Protein AF-A0A2W4R4V0-F1 (afdb_monomer)

Structure (mmCIF, N/CA/C/O backbone):
data_AF-A0A2W4R4V0-F1
#
_entry.id   AF-A0A2W4R4V0-F1
#
loop_
_atom_site.group_PDB
_atom_site.id
_atom_site.type_symbol
_atom_site.label_atom_id
_atom_site.label_alt_id
_atom_site.label_comp_id
_atom_site.label_asym_id
_atom_site.label_entity_id
_atom_site.label_seq_id
_atom_site.pdbx_PDB_ins_code
_atom_site.Cartn_x
_atom_site.Cartn_y
_atom_site.Cartn_z
_atom_site.occupancy
_atom_site.B_iso_or_equiv
_atom_site.auth_seq_id
_atom_site.auth_comp_id
_atom_site.auth_asym_id
_atom_site.auth_atom_id
_atom_site.pdbx_PDB_model_num
ATOM 1 N N . MET A 1 1 ? 56.933 -4.817 14.086 1.00 52.41 1 MET A N 1
ATOM 2 C CA . MET A 1 1 ? 55.632 -5.324 14.588 1.00 52.41 1 MET A CA 1
ATOM 3 C C . MET A 1 1 ? 54.512 -4.262 14.525 1.00 52.41 1 MET A C 1
ATOM 5 O O . MET A 1 1 ? 53.777 -4.099 15.483 1.00 52.41 1 MET A O 1
ATOM 9 N N . ARG A 1 2 ? 54.347 -3.521 13.410 1.00 54.03 2 ARG A N 1
ATOM 10 C CA . ARG A 1 2 ? 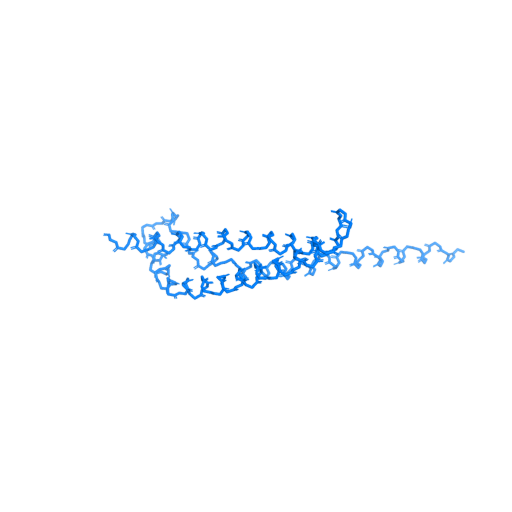53.338 -2.431 13.276 1.00 54.03 2 ARG A CA 1
ATOM 11 C C . ARG A 1 2 ? 52.228 -2.703 12.244 1.00 54.03 2 ARG A C 1
ATOM 13 O O . ARG A 1 2 ? 51.323 -1.890 12.111 1.00 54.03 2 ARG A O 1
ATOM 20 N N . GLY A 1 3 ? 52.308 -3.813 11.503 1.00 53.44 3 GLY A N 1
ATOM 21 C CA . GLY A 1 3 ? 51.387 -4.134 10.401 1.00 53.44 3 GLY A CA 1
ATOM 22 C C . GLY A 1 3 ? 50.107 -4.860 10.825 1.00 53.44 3 GLY A C 1
ATOM 23 O O . GLY A 1 3 ? 49.054 -4.584 10.263 1.00 53.44 3 GLY A O 1
ATOM 24 N N . ALA A 1 4 ? 50.179 -5.723 11.846 1.00 54.62 4 ALA A N 1
ATOM 25 C CA . ALA A 1 4 ? 49.048 -6.549 12.286 1.00 54.62 4 ALA A CA 1
ATOM 26 C C . ALA A 1 4 ? 47.960 -5.756 13.037 1.00 54.62 4 ALA A C 1
ATOM 28 O O . ALA A 1 4 ? 46.779 -6.059 12.914 1.00 54.62 4 ALA A O 1
ATOM 29 N N . ALA A 1 5 ? 48.339 -4.698 13.764 1.00 55.94 5 ALA A N 1
ATOM 30 C CA . ALA A 1 5 ? 47.380 -3.852 14.481 1.00 55.94 5 ALA A CA 1
ATOM 31 C C . ALA A 1 5 ? 46.483 -3.050 13.519 1.00 55.94 5 ALA A C 1
ATOM 33 O O . ALA A 1 5 ? 45.282 -2.930 13.732 1.00 55.94 5 ALA A O 1
ATOM 34 N N . ARG A 1 6 ? 47.049 -2.581 12.398 1.00 56.12 6 ARG A N 1
ATOM 35 C CA . ARG A 1 6 ? 46.329 -1.751 11.423 1.00 56.12 6 ARG A CA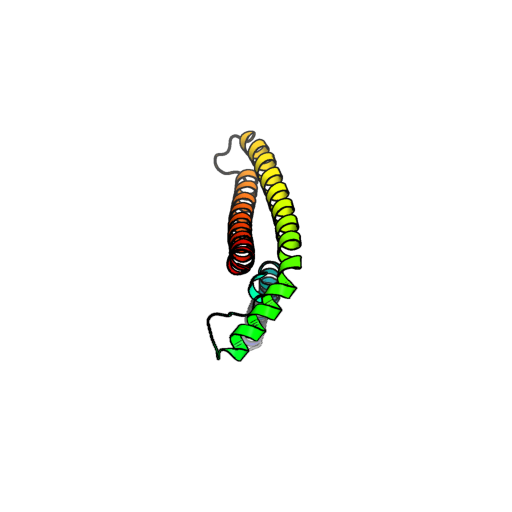 1
ATOM 36 C C . ARG A 1 6 ? 45.292 -2.546 10.617 1.00 56.12 6 ARG A C 1
ATOM 38 O O . ARG A 1 6 ? 44.343 -1.970 10.103 1.00 56.12 6 ARG A O 1
ATOM 45 N N . THR A 1 7 ? 45.466 -3.862 10.486 1.00 58.41 7 THR A N 1
ATOM 46 C CA . THR A 1 7 ? 44.513 -4.738 9.781 1.00 58.41 7 THR A CA 1
ATOM 47 C C . THR A 1 7 ? 43.306 -5.092 10.651 1.00 58.41 7 THR A C 1
ATOM 49 O O . THR A 1 7 ? 42.202 -5.209 10.123 1.00 58.41 7 THR A O 1
ATOM 52 N N . GLY A 1 8 ? 43.500 -5.196 11.972 1.00 60.03 8 GLY A N 1
ATOM 53 C CA . GLY A 1 8 ? 42.420 -5.413 12.938 1.00 60.03 8 GLY A CA 1
ATOM 54 C C . GLY A 1 8 ? 41.433 -4.246 12.981 1.00 60.03 8 GLY A C 1
ATOM 55 O O . GLY A 1 8 ? 40.238 -4.459 12.803 1.00 60.03 8 GLY A O 1
ATOM 56 N N . GLU A 1 9 ? 41.930 -3.010 13.082 1.00 60.62 9 GLU A N 1
ATOM 57 C CA . GLU A 1 9 ? 41.076 -1.810 13.144 1.00 60.62 9 GLU A CA 1
ATOM 58 C C . GLU A 1 9 ? 40.249 -1.591 11.863 1.00 60.62 9 GLU A C 1
ATOM 60 O O . GLU A 1 9 ? 39.096 -1.162 11.917 1.00 60.62 9 GLU A O 1
ATOM 65 N N . VAL A 1 10 ? 40.801 -1.929 10.691 1.00 63.22 10 VAL A N 1
ATOM 66 C CA . VAL A 1 10 ? 40.088 -1.805 9.405 1.00 63.22 10 VAL A CA 1
ATOM 67 C C . VAL A 1 10 ? 38.994 -2.869 9.264 1.00 63.22 10 VAL A C 1
ATOM 69 O O . VAL A 1 10 ? 37.917 -2.583 8.731 1.00 63.22 10 VAL A O 1
ATOM 72 N N . ALA A 1 11 ? 39.241 -4.089 9.749 1.00 61.84 11 ALA A N 1
ATOM 73 C CA . ALA A 1 11 ? 38.238 -5.151 9.766 1.00 61.84 11 ALA A CA 1
ATOM 74 C C . ALA A 1 11 ? 37.097 -4.824 10.742 1.00 61.84 11 ALA A C 1
ATOM 76 O O . ALA A 1 11 ? 35.924 -4.959 10.390 1.00 61.84 11 ALA A O 1
ATOM 77 N N . GLU A 1 12 ? 37.431 -4.314 11.927 1.00 60.94 12 GLU A N 1
ATOM 78 C CA . GLU A 1 12 ? 36.461 -3.928 12.951 1.00 60.94 12 GLU A CA 1
ATOM 79 C C . GLU A 1 12 ? 35.598 -2.738 12.497 1.00 60.94 12 GLU A C 1
ATOM 81 O O . GLU A 1 12 ? 34.368 -2.790 12.572 1.00 60.94 12 GLU A O 1
ATOM 86 N N . GLY A 1 13 ? 36.211 -1.720 11.879 1.00 63.12 13 GLY A N 1
ATOM 87 C CA . GLY A 1 13 ? 35.491 -0.587 11.291 1.00 63.12 13 GLY A CA 1
ATOM 88 C C . GLY A 1 13 ? 34.531 -0.990 10.162 1.00 63.12 13 GLY A C 1
ATOM 89 O O . GLY A 1 13 ? 33.435 -0.435 10.041 1.00 63.12 13 GLY A O 1
ATOM 90 N N . ARG A 1 14 ? 34.885 -2.003 9.355 1.00 63.16 14 ARG A N 1
ATOM 91 C CA . ARG A 1 14 ? 34.001 -2.540 8.305 1.00 63.16 14 ARG A CA 1
ATOM 92 C C . ARG A 1 14 ? 32.819 -3.320 8.896 1.00 63.16 14 ARG A C 1
ATOM 94 O O . ARG A 1 14 ? 31.698 -3.178 8.399 1.00 63.16 14 ARG A O 1
ATOM 101 N N . LEU A 1 15 ? 33.034 -4.099 9.956 1.00 63.00 15 LEU A N 1
ATOM 102 C CA . LEU A 1 15 ? 31.962 -4.827 10.648 1.00 63.00 15 LEU A CA 1
ATOM 103 C C . LEU A 1 15 ? 30.983 -3.869 11.343 1.00 63.00 15 LEU A C 1
ATOM 105 O O . LEU A 1 15 ? 29.766 -4.038 11.239 1.00 63.00 15 LEU A O 1
ATOM 109 N N . MET A 1 16 ? 31.495 -2.805 11.960 1.00 62.81 16 MET A N 1
ATOM 110 C CA . MET A 1 16 ? 30.678 -1.808 12.653 1.00 62.81 16 MET A CA 1
ATOM 111 C C . MET A 1 16 ? 29.823 -0.969 11.685 1.00 62.81 16 MET A C 1
ATOM 113 O O . MET A 1 16 ? 28.647 -0.719 11.955 1.00 62.81 16 MET A O 1
ATOM 117 N N . ASN A 1 17 ? 30.355 -0.623 10.506 1.00 62.22 17 ASN A N 1
ATOM 118 C CA . ASN A 1 17 ? 29.591 0.041 9.440 1.00 62.22 17 ASN A CA 1
ATOM 119 C C . ASN A 1 17 ? 28.463 -0.857 8.883 1.00 62.22 17 ASN A C 1
ATOM 121 O O . ASN A 1 17 ? 27.330 -0.411 8.697 1.00 62.22 17 ASN A O 1
ATOM 125 N N . SER A 1 18 ? 28.743 -2.152 8.701 1.00 60.12 18 SER A N 1
ATOM 126 C CA . SER A 1 18 ? 27.764 -3.138 8.212 1.00 60.12 18 SER A CA 1
ATOM 127 C C . SER A 1 18 ? 26.603 -3.342 9.199 1.00 60.12 18 SER A C 1
ATOM 129 O O . SER A 1 18 ? 25.443 -3.430 8.796 1.00 60.12 18 SER A O 1
ATOM 131 N N . SER A 1 19 ? 26.902 -3.347 10.502 1.00 58.62 19 SER A N 1
ATOM 132 C CA . SER A 1 19 ? 25.902 -3.461 11.572 1.00 58.62 19 SER A CA 1
ATOM 133 C C . SER A 1 19 ? 25.015 -2.210 11.683 1.00 58.62 19 SER A C 1
ATOM 135 O O . SER A 1 19 ? 23.788 -2.306 11.785 1.00 58.62 19 SER A O 1
ATOM 137 N N . MET A 1 20 ? 25.602 -1.012 11.555 1.00 56.97 20 MET A N 1
ATOM 138 C CA . MET A 1 20 ? 24.836 0.240 11.564 1.00 56.97 20 MET A CA 1
ATOM 139 C C . MET A 1 20 ? 23.927 0.395 10.338 1.00 56.97 20 MET A C 1
ATOM 141 O O . MET A 1 20 ? 22.805 0.890 10.472 1.00 56.97 20 MET A O 1
ATOM 145 N N . ALA A 1 21 ? 24.355 -0.075 9.162 1.00 56.16 21 ALA A N 1
ATOM 146 C CA . ALA A 1 21 ? 23.515 -0.085 7.965 1.00 56.16 21 ALA A CA 1
ATOM 147 C C . ALA A 1 21 ? 22.272 -0.980 8.138 1.00 56.16 21 ALA A C 1
ATOM 149 O O . ALA A 1 21 ? 21.177 -0.608 7.710 1.00 56.16 21 ALA A O 1
ATOM 150 N N . HIS A 1 22 ? 22.405 -2.120 8.826 1.00 53.44 22 HIS A N 1
ATOM 151 C CA . HIS A 1 22 ? 21.292 -3.049 9.025 1.00 53.44 22 HIS A CA 1
ATOM 152 C C . HIS A 1 22 ? 20.227 -2.513 9.999 1.00 53.44 22 HIS A C 1
ATOM 154 O O . HIS A 1 22 ? 19.031 -2.674 9.749 1.00 53.44 22 HIS A O 1
ATOM 160 N N . SER A 1 23 ? 20.649 -1.814 11.059 1.00 55.16 23 SER A N 1
ATOM 161 C CA . SER A 1 23 ? 19.750 -1.210 12.056 1.00 55.16 23 SER A CA 1
ATOM 162 C C . SER A 1 23 ? 18.969 -0.006 11.502 1.00 55.16 23 SER A C 1
ATOM 164 O O . SER A 1 23 ? 17.765 0.134 11.735 1.00 55.16 23 SER A O 1
ATOM 166 N N . ARG A 1 24 ? 19.608 0.831 10.668 1.00 55.38 24 ARG A N 1
ATOM 167 C CA . ARG A 1 24 ? 18.966 2.016 10.065 1.00 55.38 24 ARG A CA 1
ATOM 168 C C . ARG A 1 24 ? 17.866 1.659 9.059 1.00 55.38 24 ARG A C 1
ATOM 170 O O . ARG A 1 24 ? 16.839 2.336 9.003 1.00 55.38 24 ARG A O 1
ATOM 177 N N . ASN A 1 25 ? 18.053 0.577 8.304 1.00 56.66 25 ASN A N 1
ATOM 178 C CA . ASN A 1 25 ? 17.081 0.115 7.309 1.00 56.66 25 ASN A CA 1
ATOM 179 C C . ASN A 1 25 ? 15.803 -0.448 7.955 1.00 56.66 25 ASN A C 1
ATOM 181 O O . ASN A 1 25 ? 14.710 -0.258 7.419 1.00 56.66 25 ASN A O 1
ATOM 185 N N . GLY A 1 26 ? 15.917 -1.068 9.136 1.00 56.97 26 GLY A N 1
ATOM 186 C CA . GLY A 1 26 ? 14.770 -1.599 9.876 1.00 56.97 26 GLY A CA 1
ATOM 187 C C . GLY A 1 26 ? 13.786 -0.517 10.333 1.00 56.97 26 GLY A C 1
ATOM 188 O O . GLY A 1 26 ? 12.576 -0.722 10.268 1.00 56.97 26 GLY A O 1
ATOM 189 N N . GLY A 1 27 ? 14.275 0.662 10.730 1.00 59.91 27 GLY A N 1
ATOM 190 C CA . GLY A 1 27 ? 13.425 1.763 11.205 1.00 59.91 27 GLY A CA 1
ATOM 191 C C . GLY A 1 27 ? 12.592 2.427 10.103 1.00 59.91 27 GLY A C 1
ATOM 192 O O . GLY A 1 27 ? 11.405 2.709 10.299 1.00 59.91 27 GLY A O 1
ATOM 193 N N . LEU A 1 28 ? 13.187 2.638 8.924 1.00 60.12 28 LEU A N 1
ATOM 194 C CA . LEU A 1 28 ? 12.484 3.211 7.772 1.00 60.12 28 LEU A CA 1
ATOM 195 C C . LEU A 1 28 ? 11.461 2.223 7.214 1.00 60.12 28 LEU A C 1
ATOM 197 O O . LEU A 1 28 ? 10.299 2.589 7.056 1.00 60.12 28 LEU A O 1
ATOM 201 N N . ALA A 1 29 ? 11.854 0.964 7.000 1.00 60.97 29 ALA A N 1
ATOM 202 C CA . ALA A 1 29 ? 10.942 -0.080 6.536 1.00 60.97 29 ALA A CA 1
ATOM 203 C C . ALA A 1 29 ? 9.756 -0.263 7.495 1.00 60.97 29 ALA A C 1
ATOM 205 O O . ALA A 1 29 ? 8.612 -0.310 7.052 1.00 60.97 29 ALA A O 1
ATOM 206 N N . ASN A 1 30 ? 10.000 -0.264 8.808 1.00 64.06 30 ASN A N 1
ATOM 207 C CA . ASN A 1 30 ? 8.937 -0.331 9.810 1.00 64.06 30 ASN A CA 1
ATOM 208 C C . ASN A 1 30 ? 8.001 0.890 9.750 1.00 64.06 30 ASN A C 1
ATOM 210 O O . ASN A 1 30 ? 6.785 0.752 9.850 1.00 64.06 30 ASN A O 1
ATOM 214 N N . SER A 1 31 ? 8.545 2.086 9.514 1.00 59.84 31 SER A N 1
ATOM 215 C CA . SER A 1 31 ? 7.739 3.302 9.349 1.00 59.84 31 SER A CA 1
ATOM 216 C C . SER A 1 31 ? 6.871 3.249 8.090 1.00 59.84 31 SER A C 1
ATOM 218 O O . SER A 1 31 ? 5.692 3.594 8.154 1.00 59.84 31 SER A O 1
ATOM 220 N N . PHE A 1 32 ? 7.414 2.757 6.970 1.00 64.19 32 PHE A N 1
ATOM 221 C CA . PHE A 1 32 ? 6.653 2.538 5.739 1.00 64.19 32 PHE A CA 1
ATOM 222 C C . PHE A 1 32 ? 5.559 1.500 5.936 1.00 64.19 32 PHE A C 1
ATOM 224 O O . PHE A 1 32 ? 4.418 1.777 5.584 1.00 64.19 32 PHE A O 1
ATOM 231 N N . VAL A 1 33 ? 5.864 0.360 6.561 1.00 62.72 33 VAL A N 1
ATOM 232 C CA . VAL A 1 33 ? 4.864 -0.660 6.897 1.00 62.72 33 VAL A CA 1
ATOM 233 C C . VAL A 1 33 ? 3.769 -0.043 7.756 1.00 62.72 33 VAL A C 1
ATOM 235 O O . VAL A 1 33 ? 2.604 -0.180 7.426 1.00 62.72 33 VAL A O 1
ATOM 238 N N . ARG A 1 34 ? 4.101 0.737 8.785 1.00 62.62 34 ARG A N 1
ATOM 239 C CA . ARG A 1 34 ? 3.104 1.378 9.654 1.00 62.62 34 ARG A CA 1
ATOM 240 C C . ARG A 1 34 ? 2.258 2.439 8.942 1.00 62.62 34 ARG A C 1
ATOM 242 O O . ARG A 1 34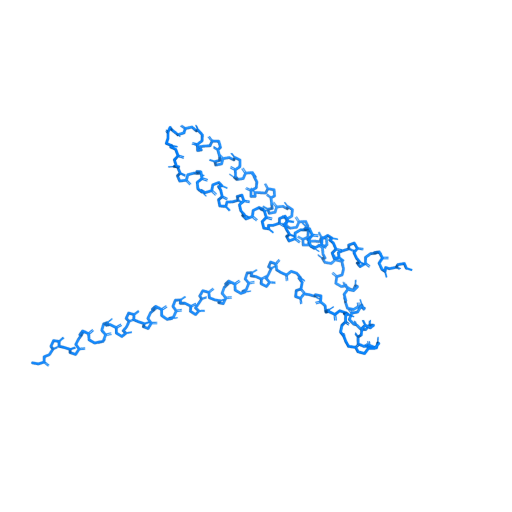 ? 1.105 2.637 9.309 1.00 62.62 34 ARG A O 1
ATOM 249 N N . HIS A 1 35 ? 2.812 3.108 7.932 1.00 59.44 35 HIS A N 1
ATOM 250 C CA . HIS A 1 35 ? 2.091 4.086 7.113 1.00 59.44 35 HIS A CA 1
ATOM 251 C C . HIS A 1 35 ? 1.221 3.420 6.034 1.00 59.44 35 HIS A C 1
ATOM 253 O O . HIS A 1 35 ? 0.143 3.919 5.710 1.00 59.44 35 HIS A O 1
ATOM 259 N N . LEU A 1 36 ? 1.676 2.278 5.507 1.00 58.12 36 LEU A N 1
ATOM 260 C CA . LEU A 1 36 ? 0.949 1.424 4.570 1.00 58.12 36 LEU A CA 1
ATOM 261 C C . LEU A 1 36 ? -0.116 0.556 5.255 1.00 58.12 36 LEU A C 1
ATOM 263 O O . LEU A 1 36 ? -1.032 0.106 4.573 1.00 58.12 36 LEU A O 1
ATOM 267 N N . TRP A 1 37 ? 0.010 0.290 6.560 1.00 64.12 37 TRP A N 1
ATOM 268 C CA . TRP A 1 37 ? -0.781 -0.696 7.299 1.00 64.12 37 TRP A CA 1
ATOM 269 C C . TRP A 1 37 ? -1.862 -0.033 8.169 1.00 64.12 37 TRP A C 1
ATOM 271 O O . TRP A 1 37 ? -1.666 0.197 9.367 1.00 64.12 37 TRP A O 1
ATOM 281 N N . PRO A 1 38 ? -3.053 0.236 7.607 1.00 62.16 38 PRO A N 1
ATOM 282 C CA . PRO A 1 38 ? -4.165 0.846 8.331 1.00 62.16 38 PRO A CA 1
ATOM 283 C C . PRO A 1 38 ? -4.729 -0.066 9.427 1.00 62.16 38 PRO A C 1
ATOM 285 O O . PRO A 1 38 ? -5.444 0.414 10.299 1.00 62.16 38 PRO A O 1
ATOM 288 N N . PHE A 1 39 ? -4.405 -1.365 9.442 1.00 58.19 39 PHE A N 1
ATOM 289 C CA . PHE A 1 39 ? -4.906 -2.287 10.470 1.00 58.19 39 PHE A CA 1
ATOM 290 C C . PHE A 1 39 ? -4.284 -2.065 11.849 1.00 58.19 39 PHE A C 1
ATOM 292 O O . PHE A 1 39 ? -4.827 -2.555 12.830 1.00 58.19 39 PHE A O 1
ATOM 299 N N . GLY A 1 40 ? -3.211 -1.272 11.957 1.00 59.47 40 GLY A N 1
ATOM 300 C CA . GLY A 1 40 ? -2.737 -0.788 13.258 1.00 59.47 40 GLY A CA 1
ATOM 301 C C . GLY A 1 40 ? -3.696 0.214 13.914 1.00 59.47 40 GLY A C 1
ATOM 302 O O . GLY A 1 40 ? -3.565 0.498 15.101 1.00 59.47 40 GLY A O 1
ATOM 303 N N . LEU A 1 41 ? -4.653 0.748 13.147 1.00 62.66 41 LEU A N 1
ATOM 304 C CA . LEU A 1 41 ? -5.669 1.692 13.601 1.00 62.66 41 LEU A CA 1
ATOM 305 C C . LEU A 1 41 ? -6.891 0.986 14.219 1.00 62.66 41 LEU A C 1
ATOM 307 O O . LEU A 1 41 ? -7.619 1.593 15.002 1.00 62.66 41 LEU A O 1
ATOM 311 N N . PHE A 1 42 ? -7.115 -0.288 13.877 1.00 62.50 42 PHE A N 1
ATOM 312 C CA . PHE A 1 42 ? -8.245 -1.070 14.3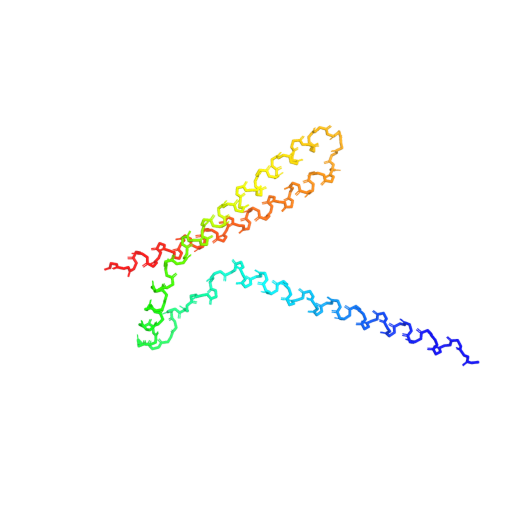72 1.00 62.50 42 PHE A CA 1
ATOM 313 C C . PHE A 1 42 ? -7.837 -1.882 15.588 1.00 62.50 42 PHE A C 1
ATOM 315 O O . PHE A 1 42 ? -6.840 -2.602 15.584 1.00 62.50 42 PHE A O 1
ATOM 322 N N . LYS A 1 43 ? -8.641 -1.780 16.641 1.00 63.31 43 LYS A N 1
ATOM 323 C CA . LYS A 1 43 ? -8.467 -2.588 17.841 1.00 63.31 43 LYS A CA 1
ATOM 324 C C . LYS A 1 43 ? -9.179 -3.924 17.633 1.00 63.31 43 LYS A C 1
ATOM 326 O O . LYS A 1 43 ? -10.338 -3.933 17.219 1.00 63.31 43 LYS A O 1
ATOM 331 N N . ASP A 1 44 ? -8.498 -5.036 17.905 1.00 63.69 44 ASP A N 1
ATOM 332 C CA . ASP A 1 44 ? -9.085 -6.376 17.791 1.00 63.69 44 ASP A CA 1
ATOM 333 C C . ASP A 1 44 ? -10.273 -6.511 18.759 1.00 63.69 44 ASP A C 1
ATOM 335 O O . ASP A 1 44 ? -10.108 -6.469 19.978 1.00 63.69 44 ASP A O 1
ATOM 339 N N . ALA A 1 45 ? -11.482 -6.629 18.205 1.00 59.09 45 ALA A N 1
ATOM 340 C CA . ALA A 1 45 ? -12.724 -6.743 18.968 1.00 59.09 45 ALA A CA 1
ATOM 341 C C . ALA A 1 45 ? -13.083 -8.202 19.317 1.00 59.09 45 ALA A C 1
ATOM 343 O O . ALA A 1 45 ? -14.076 -8.453 20.001 1.00 59.09 45 ALA A O 1
ATOM 344 N N . SER A 1 46 ? -12.278 -9.172 18.876 1.00 63.28 46 SER A N 1
ATOM 345 C CA . SER A 1 46 ? -12.493 -10.606 19.117 1.00 63.28 46 SER A CA 1
ATOM 346 C C . SER A 1 46 ? -12.101 -11.005 20.544 1.00 63.28 46 SER A C 1
ATOM 348 O O . SER A 1 46 ? -12.644 -11.954 21.121 1.00 63.28 46 SER A O 1
ATOM 350 N N . ARG A 1 47 ? -11.183 -10.251 21.157 1.00 59.66 47 ARG A N 1
ATOM 351 C CA . ARG A 1 47 ? -10.568 -10.549 22.456 1.00 59.66 47 ARG A CA 1
ATOM 352 C C . ARG A 1 47 ? -11.055 -9.580 23.543 1.00 59.66 47 ARG A C 1
ATOM 354 O O . ARG A 1 47 ? -11.283 -8.407 23.270 1.00 59.66 47 ARG A O 1
ATOM 361 N N . GLY A 1 48 ? -11.215 -10.081 24.770 1.00 67.81 48 GLY A N 1
ATOM 362 C CA . GLY A 1 48 ? -11.559 -9.277 25.953 1.00 67.81 48 GLY A CA 1
ATOM 363 C C . GLY A 1 48 ? -12.985 -9.453 26.488 1.00 67.81 48 GLY A C 1
ATOM 364 O O . GLY A 1 48 ? -13.806 -10.209 25.958 1.00 67.81 48 GLY A O 1
ATOM 365 N N . THR A 1 49 ? -13.267 -8.754 27.584 1.00 78.75 49 THR A N 1
ATOM 366 C CA . THR A 1 49 ? -14.570 -8.731 28.268 1.00 78.75 49 THR A CA 1
ATOM 367 C C . THR A 1 49 ? -15.646 -8.027 27.425 1.00 78.75 49 THR A C 1
ATOM 369 O O . THR A 1 49 ? -15.340 -7.270 26.503 1.00 78.75 49 THR A O 1
ATOM 372 N N . ARG A 1 50 ? -16.942 -8.241 27.719 1.00 74.50 50 ARG A N 1
ATOM 373 C CA . ARG A 1 50 ? -18.052 -7.604 26.964 1.00 74.50 50 ARG A CA 1
ATOM 374 C C . ARG A 1 50 ? -17.927 -6.072 26.894 1.00 74.50 50 ARG A C 1
ATOM 376 O O . ARG A 1 50 ? -18.240 -5.483 25.862 1.00 74.50 50 ARG A O 1
ATOM 383 N N . LEU A 1 51 ? -17.429 -5.442 27.959 1.00 73.12 51 LEU A N 1
ATOM 384 C CA . LEU A 1 51 ? -17.224 -3.993 28.029 1.00 7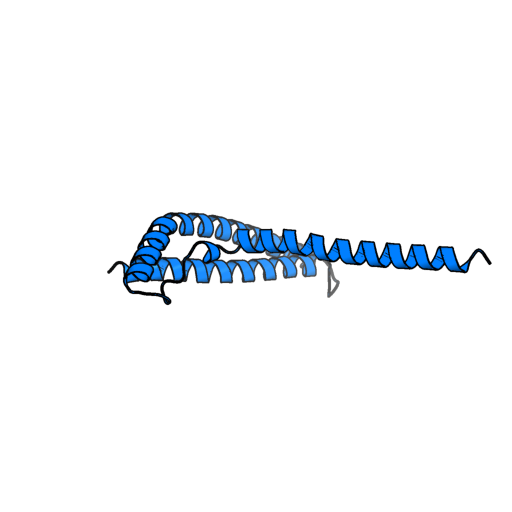3.12 51 LEU A CA 1
ATOM 385 C C . LEU A 1 51 ? -16.032 -3.528 27.178 1.00 73.12 51 LEU A C 1
ATOM 387 O O . LEU A 1 51 ? -16.140 -2.521 26.477 1.00 73.12 51 LEU A O 1
ATOM 391 N N . GLU A 1 52 ? -14.928 -4.278 27.178 1.00 73.50 52 GLU A N 1
ATOM 392 C CA . GLU A 1 52 ? -13.756 -3.988 26.339 1.00 73.50 52 GLU A CA 1
ATOM 393 C C . GLU A 1 52 ? -14.067 -4.145 24.852 1.00 73.50 52 GLU A C 1
ATOM 395 O O . GLU A 1 52 ? -13.684 -3.286 24.055 1.00 73.50 52 GLU A O 1
ATOM 400 N N . ARG A 1 53 ? -14.839 -5.175 24.481 1.00 75.44 53 ARG A N 1
ATOM 401 C CA . ARG A 1 53 ? -15.327 -5.346 23.107 1.00 75.44 53 ARG A CA 1
ATOM 402 C C . ARG A 1 53 ? -16.206 -4.173 22.683 1.00 75.44 53 ARG A C 1
ATOM 404 O O . ARG A 1 53 ? -15.984 -3.605 21.619 1.00 75.44 53 ARG A O 1
ATOM 411 N N . ALA A 1 54 ? -17.146 -3.742 23.528 1.00 73.94 54 ALA A N 1
ATOM 412 C CA . ALA A 1 54 ? -17.999 -2.590 23.231 1.00 73.94 54 ALA A CA 1
ATOM 413 C C . ALA A 1 54 ? -17.195 -1.282 23.075 1.00 73.94 54 ALA A C 1
ATOM 415 O O . ALA A 1 54 ? -17.512 -0.453 22.221 1.00 73.94 54 ALA A O 1
ATOM 416 N N . ALA A 1 55 ? -16.131 -1.092 23.864 1.00 75.06 55 ALA A N 1
ATOM 417 C CA . ALA A 1 55 ? -15.231 0.052 23.726 1.00 75.06 55 ALA A CA 1
ATOM 418 C C . ALA A 1 55 ? -14.389 -0.012 22.437 1.00 75.06 55 ALA A C 1
ATOM 420 O O . ALA A 1 55 ? -14.275 0.998 21.738 1.00 75.06 55 ALA A O 1
ATOM 421 N N . ALA A 1 56 ? -13.854 -1.188 22.091 1.00 72.81 56 ALA A N 1
ATOM 422 C CA . ALA A 1 56 ? -13.130 -1.421 20.841 1.00 72.81 56 ALA A CA 1
ATOM 423 C C . ALA A 1 56 ? -14.027 -1.181 19.614 1.00 72.81 56 ALA A C 1
ATOM 425 O O . ALA A 1 56 ? -13.617 -0.492 18.682 1.00 72.81 56 ALA A O 1
ATOM 426 N N . TYR A 1 57 ? -15.284 -1.633 19.653 1.00 70.50 57 TYR A N 1
ATOM 427 C CA . TYR A 1 57 ? -16.267 -1.381 18.597 1.00 70.50 57 TYR A CA 1
ATOM 428 C C . TYR A 1 57 ? -16.566 0.109 18.410 1.00 70.50 57 TYR A C 1
ATOM 430 O O . TYR A 1 57 ? -16.532 0.601 17.283 1.00 70.50 57 TYR A O 1
ATOM 438 N N . ARG A 1 58 ? -16.796 0.869 19.492 1.00 75.69 58 ARG A N 1
ATOM 439 C CA . ARG A 1 58 ? -17.017 2.327 19.397 1.00 75.69 58 ARG A CA 1
ATOM 440 C C . ARG A 1 58 ? -15.813 3.058 18.800 1.00 75.69 58 ARG A C 1
ATOM 442 O O . ARG A 1 58 ? -15.990 3.997 18.024 1.00 75.69 58 ARG A O 1
ATOM 449 N N . HIS A 1 59 ? -14.601 2.624 19.144 1.00 76.19 59 HIS A N 1
ATOM 450 C CA . HIS A 1 59 ? -13.369 3.176 18.588 1.00 76.19 59 HIS A CA 1
ATOM 451 C C . HIS A 1 59 ? -13.225 2.862 17.090 1.00 76.19 59 HIS A C 1
ATOM 453 O O . HIS A 1 59 ? -13.079 3.783 16.286 1.00 76.19 59 HIS A O 1
ATOM 459 N N . ASN A 1 60 ? -13.374 1.592 16.702 1.00 74.88 60 ASN A N 1
ATOM 460 C CA . ASN A 1 60 ? -13.321 1.148 15.305 1.00 74.88 60 ASN A CA 1
ATOM 461 C C . ASN A 1 60 ? -14.393 1.847 14.448 1.00 74.88 60 ASN A C 1
ATOM 463 O O . ASN A 1 60 ? -14.134 2.226 13.307 1.00 74.88 60 ASN A O 1
ATOM 467 N N . ARG A 1 61 ? -15.572 2.113 15.025 1.00 72.81 61 ARG A N 1
ATOM 468 C CA . ARG A 1 61 ? -16.660 2.859 14.377 1.00 72.81 61 ARG A CA 1
ATOM 469 C C . ARG A 1 61 ? -16.295 4.316 14.097 1.00 72.81 61 ARG A C 1
ATOM 471 O O . ARG A 1 61 ? -16.602 4.814 13.019 1.00 72.81 61 ARG A O 1
ATOM 478 N N . ARG A 1 62 ? -15.613 4.999 15.025 1.00 74.81 62 ARG A N 1
ATOM 479 C CA . ARG A 1 62 ? -15.103 6.367 14.805 1.00 74.81 62 ARG A CA 1
ATOM 480 C C . ARG A 1 62 ? -14.013 6.419 13.736 1.00 74.81 62 ARG A C 1
ATOM 482 O O . ARG A 1 62 ? -13.967 7.379 12.979 1.00 74.81 62 ARG A O 1
ATOM 489 N N . MET A 1 63 ? -13.181 5.384 13.650 1.00 70.38 63 MET A N 1
ATOM 490 C CA . MET A 1 63 ? -12.125 5.276 12.637 1.00 70.38 63 MET A CA 1
ATOM 491 C C . MET A 1 63 ? -12.673 4.959 11.231 1.00 70.38 63 MET A C 1
ATOM 493 O O . MET A 1 63 ? -11.971 5.175 10.243 1.00 70.38 63 MET A O 1
ATOM 497 N N . ARG A 1 64 ? -13.938 4.509 11.104 1.00 71.94 64 ARG A N 1
ATOM 498 C CA . ARG A 1 64 ? -14.551 4.088 9.826 1.00 71.94 64 ARG A CA 1
ATOM 499 C C . ARG A 1 64 ? -14.529 5.164 8.733 1.00 71.94 64 ARG A C 1
ATOM 501 O O . ARG A 1 64 ? -14.461 4.857 7.548 1.00 71.94 64 ARG A O 1
ATOM 508 N N . THR A 1 65 ? -14.608 6.434 9.123 1.00 73.50 65 THR A N 1
ATOM 509 C CA . THR A 1 65 ? -14.602 7.578 8.199 1.00 73.50 65 THR A CA 1
ATOM 510 C C . THR A 1 65 ? -13.243 7.787 7.536 1.00 73.50 65 THR A C 1
ATOM 512 O O . THR A 1 65 ? -13.180 8.400 6.473 1.00 73.50 65 THR A O 1
ATOM 515 N N . GLN A 1 66 ? -12.163 7.243 8.106 1.00 75.56 66 GLN A N 1
ATOM 516 C CA . GLN A 1 66 ? -10.819 7.380 7.551 1.00 75.56 66 GLN A CA 1
ATOM 517 C C . GLN A 1 66 ? -10.484 6.305 6.503 1.00 75.56 66 GLN A C 1
ATOM 519 O O . GLN A 1 66 ? -9.728 6.599 5.578 1.00 75.56 66 GLN A O 1
ATOM 524 N N . LEU A 1 67 ? -11.076 5.100 6.553 1.00 75.50 67 LEU A N 1
ATOM 525 C CA . LEU A 1 67 ? -10.805 4.030 5.567 1.00 75.50 67 LEU A CA 1
ATOM 526 C C . LEU A 1 67 ? -11.039 4.450 4.112 1.00 75.50 67 LEU A C 1
ATOM 528 O O . LEU A 1 67 ? -10.146 4.194 3.307 1.00 75.50 67 LEU A O 1
ATOM 532 N N . PRO A 1 68 ? -12.167 5.086 3.726 1.00 74.94 68 PRO A N 1
ATOM 533 C CA . PRO A 1 68 ? -12.384 5.442 2.324 1.00 74.94 68 PRO A CA 1
ATOM 534 C C . PRO A 1 68 ? -11.358 6.462 1.812 1.00 74.94 68 PRO A C 1
ATOM 536 O O . PRO A 1 68 ? -11.045 6.474 0.624 1.00 74.94 68 PRO A O 1
ATOM 539 N N . VAL A 1 69 ? -10.784 7.291 2.692 1.00 80.31 69 VAL A N 1
ATOM 540 C CA . VAL A 1 69 ? -9.691 8.208 2.335 1.00 80.31 69 VAL A CA 1
ATOM 541 C C . VAL A 1 69 ? -8.414 7.425 2.028 1.00 80.31 69 VAL A C 1
ATOM 543 O O . VAL A 1 69 ? -7.766 7.682 1.015 1.00 80.31 69 VAL A O 1
ATOM 546 N N . TYR A 1 70 ? -8.076 6.428 2.851 1.00 76.38 70 TYR A N 1
ATOM 547 C CA . TYR A 1 70 ? -6.950 5.532 2.575 1.00 76.38 70 TYR A CA 1
ATOM 548 C C . TYR A 1 70 ? -7.173 4.706 1.306 1.00 76.38 70 TYR A C 1
ATOM 550 O O . TYR A 1 70 ? -6.257 4.603 0.494 1.00 76.38 70 TYR A O 1
ATOM 558 N N . LEU A 1 71 ? -8.387 4.198 1.086 1.00 78.94 71 LEU A N 1
ATOM 559 C CA . LEU A 1 71 ? -8.753 3.455 -0.118 1.00 78.94 71 LEU A CA 1
ATOM 560 C C . LEU A 1 71 ? -8.540 4.302 -1.381 1.00 78.94 71 LEU A C 1
ATOM 562 O O . LEU A 1 71 ? -7.914 3.845 -2.328 1.00 78.94 71 LEU A O 1
ATOM 566 N N . LYS A 1 72 ? -8.964 5.574 -1.374 1.00 81.12 72 LYS A N 1
ATOM 567 C CA . LYS A 1 72 ? -8.718 6.506 -2.490 1.00 81.12 72 LYS A CA 1
ATOM 568 C C . LYS A 1 72 ? -7.228 6.754 -2.738 1.00 81.12 72 LYS A C 1
ATOM 570 O O . LYS A 1 72 ? -6.802 6.756 -3.890 1.00 81.12 72 LYS A O 1
ATOM 575 N N . LYS A 1 73 ? -6.427 6.940 -1.680 1.00 83.00 73 LYS A N 1
ATOM 576 C CA . LYS A 1 73 ? -4.965 7.110 -1.801 1.00 83.00 73 LYS A CA 1
ATOM 577 C C . LYS A 1 73 ? -4.309 5.874 -2.423 1.00 83.00 73 LYS A C 1
ATOM 579 O O . LYS A 1 73 ? -3.448 6.009 -3.289 1.00 83.00 73 LYS A O 1
ATOM 584 N N . TRP A 1 74 ? -4.741 4.686 -2.010 1.0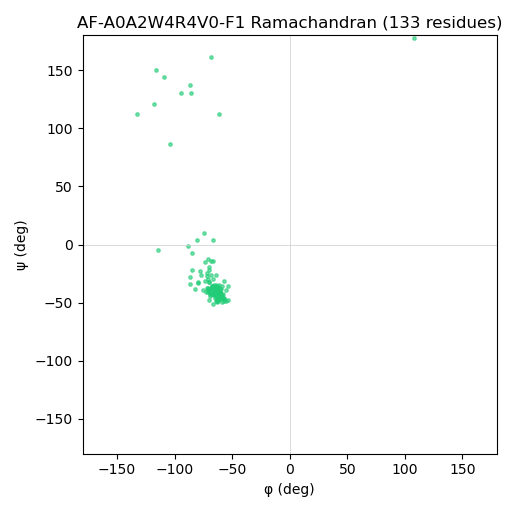0 81.75 74 TRP A N 1
ATOM 585 C CA . TRP A 1 74 ? -4.250 3.418 -2.539 1.00 81.75 74 TRP A CA 1
ATOM 586 C C . TRP A 1 74 ? -4.698 3.148 -3.973 1.00 81.75 74 TRP A C 1
ATOM 588 O O . TRP A 1 74 ? -3.869 2.725 -4.773 1.00 81.75 74 TRP A O 1
ATOM 598 N N . LEU A 1 75 ? -5.947 3.468 -4.325 1.00 84.06 75 LEU A N 1
ATOM 599 C CA . LEU A 1 75 ? -6.434 3.429 -5.706 1.00 84.06 75 LEU A CA 1
ATOM 600 C C . LEU A 1 75 ? -5.589 4.318 -6.613 1.00 84.06 75 LEU A C 1
ATOM 602 O O . LEU A 1 75 ? -5.128 3.859 -7.650 1.00 84.06 75 LEU A O 1
ATOM 606 N N . LEU A 1 76 ? -5.338 5.565 -6.204 1.00 86.69 76 LEU A N 1
ATOM 607 C CA . LEU A 1 76 ? -4.516 6.486 -6.986 1.00 86.69 76 LEU A CA 1
ATOM 608 C C . LEU A 1 76 ? -3.090 5.946 -7.168 1.00 86.69 76 LEU A C 1
ATOM 610 O O . LEU A 1 76 ? -2.575 5.943 -8.2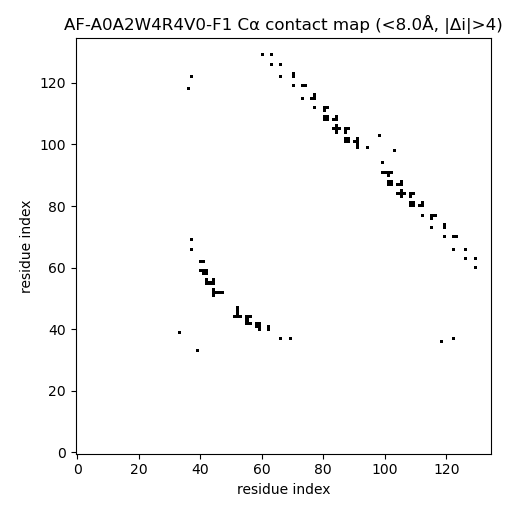82 1.00 86.69 76 LEU A O 1
ATOM 614 N N . SER A 1 77 ? -2.481 5.439 -6.092 1.00 82.62 77 SER A N 1
ATOM 615 C CA . SER A 1 77 ? -1.151 4.821 -6.137 1.00 82.62 77 SER A CA 1
ATOM 616 C C . SER A 1 77 ? -1.106 3.611 -7.079 1.00 82.62 77 SER A C 1
ATOM 618 O O . SER A 1 77 ? -0.210 3.508 -7.914 1.00 82.62 77 SER A O 1
ATOM 620 N N . CYS A 1 78 ? -2.107 2.728 -7.008 1.00 84.50 78 CYS A N 1
ATOM 621 C CA . CYS A 1 78 ? -2.217 1.557 -7.876 1.00 84.50 78 CYS A CA 1
ATOM 622 C C . CYS A 1 78 ? -2.401 1.956 -9.345 1.00 84.50 78 CYS A C 1
ATOM 624 O O . CYS A 1 78 ? -1.717 1.413 -10.207 1.00 84.50 78 CYS A O 1
ATOM 626 N N . SER A 1 79 ? -3.263 2.934 -9.637 1.00 86.19 79 SER A N 1
ATOM 627 C CA . SER A 1 79 ? -3.451 3.449 -10.998 1.00 86.19 79 SER A CA 1
ATOM 628 C C . SER A 1 79 ? -2.153 4.015 -11.569 1.00 86.19 79 SER A C 1
ATOM 630 O O . SER A 1 79 ? -1.802 3.720 -12.708 1.00 86.19 79 SER A O 1
ATOM 632 N N . ILE A 1 80 ? -1.405 4.782 -10.770 1.00 87.81 80 ILE A N 1
ATOM 633 C CA . ILE A 1 80 ? -0.099 5.315 -11.169 1.00 87.81 80 ILE A CA 1
ATOM 634 C C . ILE A 1 80 ? 0.888 4.170 -11.435 1.00 87.81 80 ILE A C 1
ATOM 636 O O . ILE A 1 80 ? 1.517 4.145 -12.490 1.00 87.81 80 ILE A O 1
ATOM 640 N N . ALA A 1 81 ? 0.996 3.194 -10.529 1.00 85.44 81 ALA A N 1
ATOM 641 C CA . ALA A 1 81 ? 1.888 2.044 -10.695 1.00 85.44 81 ALA A CA 1
ATOM 642 C C . ALA A 1 81 ? 1.558 1.218 -11.951 1.00 85.44 81 ALA A C 1
ATOM 644 O O . ALA A 1 81 ? 2.466 0.776 -12.657 1.00 85.44 81 ALA A O 1
ATOM 645 N N . LEU A 1 82 ? 0.272 1.048 -12.265 1.00 86.62 82 LEU A N 1
ATOM 646 C CA . LEU A 1 82 ? -0.183 0.326 -13.452 1.00 86.62 82 LEU A CA 1
ATOM 647 C C . LEU A 1 82 ? 0.149 1.095 -14.736 1.00 86.62 82 LEU A C 1
ATOM 649 O O . LEU A 1 82 ? 0.663 0.501 -15.682 1.00 86.62 82 LEU A O 1
ATOM 653 N N . LEU A 1 83 ? -0.041 2.420 -14.748 1.00 89.00 83 LEU A N 1
ATOM 654 C CA . LEU A 1 83 ? 0.384 3.274 -15.862 1.00 89.00 83 LEU A CA 1
ATOM 655 C C . LEU A 1 83 ? 1.895 3.179 -16.097 1.00 89.00 83 LEU A C 1
ATOM 657 O O . LEU A 1 83 ? 2.323 2.996 -17.234 1.00 89.00 83 LEU A O 1
ATOM 661 N N . PHE A 1 84 ? 2.705 3.252 -15.038 1.00 85.12 84 PHE A N 1
ATOM 662 C CA . PHE A 1 84 ? 4.154 3.082 -15.152 1.00 85.12 84 PHE A CA 1
ATOM 663 C C . PHE A 1 84 ? 4.530 1.694 -15.676 1.00 85.12 84 PHE A C 1
ATOM 665 O O . PHE A 1 84 ? 5.353 1.593 -16.582 1.00 85.12 84 PHE A O 1
ATOM 672 N N . THR A 1 85 ? 3.895 0.637 -15.165 1.00 87.19 85 THR A N 1
ATOM 673 C CA . THR A 1 85 ? 4.110 -0.742 -15.635 1.00 87.19 85 THR A CA 1
ATOM 674 C C . THR A 1 85 ? 3.814 -0.869 -17.129 1.00 87.19 85 THR A C 1
ATOM 676 O O . THR A 1 85 ? 4.630 -1.418 -17.862 1.00 87.19 85 THR A O 1
ATOM 679 N N . ALA A 1 86 ? 2.694 -0.310 -17.596 1.00 86.50 86 ALA A N 1
ATOM 680 C CA . ALA A 1 86 ? 2.317 -0.336 -19.006 1.00 86.50 86 ALA A CA 1
ATOM 681 C C . ALA A 1 86 ? 3.325 0.422 -19.885 1.00 86.50 86 ALA A C 1
ATOM 683 O O . ALA A 1 86 ? 3.819 -0.127 -20.866 1.00 86.50 86 ALA A O 1
ATOM 684 N N . ARG A 1 87 ? 3.704 1.651 -19.501 1.00 88.56 87 ARG A N 1
ATOM 685 C CA . ARG A 1 87 ? 4.644 2.473 -20.286 1.00 88.56 87 ARG A CA 1
ATOM 686 C C . ARG A 1 87 ? 6.045 1.877 -20.349 1.00 88.56 87 ARG A C 1
ATOM 688 O O . ARG A 1 87 ? 6.654 1.867 -21.414 1.00 88.56 87 ARG A O 1
ATOM 695 N N . PHE A 1 88 ? 6.564 1.363 -19.237 1.00 85.75 88 PHE A N 1
ATOM 696 C CA . PHE A 1 88 ? 7.863 0.688 -19.246 1.00 85.75 88 PHE A CA 1
ATOM 697 C C . PHE A 1 88 ? 7.809 -0.671 -19.950 1.00 85.75 88 PHE A C 1
ATOM 699 O O . PHE A 1 88 ? 8.804 -1.067 -20.552 1.00 85.75 88 PHE A O 1
ATOM 706 N N . GLY A 1 89 ? 6.662 -1.353 -19.926 1.00 84.50 89 GLY A N 1
ATOM 707 C CA . GLY A 1 89 ? 6.426 -2.566 -20.707 1.00 84.50 89 GLY A CA 1
ATOM 708 C C . GLY A 1 89 ? 6.494 -2.315 -22.215 1.00 84.50 89 GLY A C 1
ATOM 709 O O . GLY A 1 89 ? 7.194 -3.039 -22.915 1.00 84.50 89 GLY A O 1
ATOM 710 N N . GLU A 1 90 ? 5.849 -1.254 -22.707 1.00 86.56 90 GLU A N 1
ATOM 711 C CA . GLU A 1 90 ? 5.926 -0.845 -24.120 1.00 86.56 90 GLU A CA 1
ATOM 712 C C . GLU A 1 90 ? 7.362 -0.501 -24.538 1.00 86.56 90 GLU A C 1
ATOM 714 O O . GLU A 1 90 ? 7.836 -0.960 -25.575 1.00 86.56 90 GLU A O 1
ATOM 719 N N . LEU A 1 91 ? 8.092 0.245 -23.701 1.00 83.94 91 LEU A N 1
ATOM 720 C CA . LEU A 1 91 ? 9.502 0.567 -23.948 1.00 83.94 91 LEU A CA 1
ATOM 721 C C . LEU A 1 91 ? 10.394 -0.682 -23.957 1.00 83.94 91 LEU A C 1
ATOM 723 O O . LEU A 1 91 ? 11.339 -0.756 -24.737 1.00 83.94 91 LEU A O 1
ATOM 727 N N . ALA A 1 92 ? 10.100 -1.668 -23.107 1.00 83.81 92 ALA A N 1
ATOM 728 C CA . ALA A 1 92 ? 10.829 -2.931 -23.073 1.00 83.81 92 ALA A CA 1
ATOM 729 C C . ALA A 1 92 ? 10.554 -3.806 -24.303 1.00 83.81 92 ALA A C 1
ATOM 731 O O . ALA A 1 92 ? 11.453 -4.526 -24.730 1.00 83.81 92 ALA A O 1
ATOM 732 N N . ALA A 1 93 ? 9.342 -3.741 -24.863 1.00 81.56 93 ALA A N 1
ATOM 733 C CA . ALA A 1 93 ? 8.951 -4.491 -26.056 1.00 81.56 93 ALA A CA 1
ATOM 734 C C . ALA A 1 93 ? 9.644 -3.991 -27.335 1.00 81.56 93 ALA A C 1
ATOM 736 O O . ALA A 1 93 ? 9.766 -4.745 -28.293 1.00 81.56 93 ALA A O 1
ATOM 737 N N . GLY A 1 94 ? 10.119 -2.741 -27.347 1.00 80.31 94 GLY A N 1
ATOM 738 C CA . GLY A 1 94 ? 10.907 -2.175 -28.448 1.00 80.31 94 GLY A CA 1
ATOM 739 C C . GLY A 1 94 ? 12.394 -2.554 -28.442 1.00 80.31 94 GLY A C 1
ATOM 740 O O . GLY A 1 94 ? 13.144 -2.033 -29.263 1.00 80.31 94 GLY A O 1
ATOM 741 N N . VAL A 1 95 ? 12.843 -3.402 -27.511 1.00 81.44 95 VAL A N 1
ATOM 742 C CA . VAL A 1 95 ? 14.245 -3.822 -27.376 1.00 81.44 95 VAL A CA 1
ATOM 743 C C . VAL A 1 95 ? 14.341 -5.334 -27.593 1.00 81.44 95 VAL A C 1
ATOM 745 O O . VAL A 1 95 ? 13.773 -6.097 -26.819 1.00 81.44 95 VAL A O 1
ATOM 748 N N . ASP A 1 96 ? 15.126 -5.773 -28.582 1.00 77.94 96 ASP A N 1
ATOM 749 C CA . ASP A 1 96 ? 15.243 -7.182 -29.029 1.00 77.94 96 ASP A CA 1
ATOM 750 C C . ASP A 1 96 ? 15.869 -8.165 -28.012 1.00 77.94 96 ASP A C 1
ATOM 752 O O . ASP A 1 96 ? 16.075 -9.345 -28.296 1.00 77.94 96 ASP A O 1
ATOM 756 N N . SER A 1 97 ? 16.181 -7.707 -26.804 1.00 77.19 97 SER A N 1
ATOM 757 C CA . SER A 1 97 ? 16.736 -8.539 -25.735 1.00 77.19 97 SER A CA 1
ATOM 758 C C . SER A 1 97 ? 15.630 -9.216 -24.918 1.00 77.19 97 SER A C 1
ATOM 760 O O . SER A 1 97 ? 14.649 -8.591 -24.527 1.00 77.19 97 SER A O 1
ATOM 762 N N . THR A 1 98 ? 15.811 -10.496 -24.585 1.00 74.00 98 THR A N 1
ATOM 763 C CA . THR A 1 98 ? 14.840 -11.299 -23.812 1.00 74.00 98 THR A CA 1
ATOM 764 C C . THR A 1 98 ? 14.686 -10.855 -22.355 1.00 74.00 98 THR A C 1
ATOM 766 O O . THR A 1 98 ? 13.631 -11.061 -21.758 1.00 74.00 98 THR A O 1
ATOM 769 N N . VAL A 1 99 ? 15.712 -10.228 -21.772 1.00 78.06 99 VAL A N 1
ATOM 770 C CA . VAL A 1 99 ? 15.663 -9.636 -20.428 1.00 78.06 99 VAL A CA 1
ATOM 771 C C . VAL A 1 99 ? 16.244 -8.230 -20.494 1.00 78.06 99 VAL A C 1
ATOM 773 O O . VAL A 1 99 ? 17.442 -8.051 -20.695 1.00 78.06 99 VAL A O 1
ATOM 776 N N . ASN A 1 100 ? 15.385 -7.231 -20.294 1.00 85.56 100 ASN A N 1
ATOM 777 C CA . ASN A 1 100 ? 15.750 -5.816 -20.318 1.00 85.56 100 ASN A CA 1
ATOM 778 C C . ASN A 1 100 ? 15.542 -5.168 -18.953 1.00 85.56 100 ASN A C 1
ATOM 780 O O . ASN A 1 100 ? 14.611 -5.514 -18.224 1.00 85.56 100 ASN A O 1
ATOM 784 N N . ALA A 1 101 ? 16.351 -4.153 -18.637 1.00 85.81 101 ALA A N 1
ATOM 785 C CA . ALA A 1 101 ? 16.186 -3.366 -17.414 1.00 85.81 101 ALA A CA 1
ATOM 786 C C . ALA A 1 101 ? 14.774 -2.759 -17.309 1.00 85.81 101 ALA A C 1
ATOM 788 O O . ALA A 1 101 ? 14.167 -2.793 -16.243 1.00 85.81 101 ALA A O 1
ATOM 789 N N . PHE A 1 102 ? 14.208 -2.289 -18.427 1.00 85.00 102 PHE A N 1
ATOM 790 C CA . PHE A 1 102 ? 12.838 -1.769 -18.482 1.00 85.00 102 PHE A CA 1
ATOM 791 C C . PHE A 1 102 ? 11.779 -2.822 -18.131 1.00 85.00 102 PHE A C 1
ATOM 793 O O . PHE A 1 102 ? 10.828 -2.506 -17.420 1.00 85.00 102 PHE A O 1
ATOM 800 N N . LEU A 1 103 ? 11.975 -4.078 -18.550 1.00 85.88 103 LEU A N 1
ATOM 801 C CA . LEU A 1 103 ? 11.077 -5.184 -18.211 1.00 85.88 103 LEU A CA 1
ATOM 802 C C . LEU A 1 103 ? 11.144 -5.511 -16.715 1.00 85.88 103 LEU A C 1
ATOM 804 O O . LEU A 1 103 ? 10.110 -5.702 -16.083 1.00 85.88 103 LEU A O 1
ATOM 808 N N . LEU A 1 104 ? 12.347 -5.525 -16.132 1.00 87.88 104 LEU A N 1
ATOM 809 C CA . LEU A 1 104 ? 12.529 -5.735 -14.692 1.00 87.88 104 LEU A CA 1
ATOM 810 C C . LEU A 1 104 ? 11.890 -4.607 -13.871 1.00 87.88 104 LEU A C 1
ATOM 812 O O . LEU A 1 104 ? 11.233 -4.868 -12.864 1.00 87.88 104 LEU A O 1
ATOM 816 N N . ILE A 1 105 ? 12.034 -3.359 -14.325 1.00 86.88 105 ILE A N 1
ATOM 817 C CA . ILE A 1 105 ? 11.395 -2.195 -13.704 1.00 86.88 105 ILE A CA 1
ATOM 818 C C . ILE A 1 105 ? 9.870 -2.332 -13.791 1.00 86.88 105 ILE A C 1
ATOM 820 O O . ILE A 1 105 ? 9.199 -2.237 -12.764 1.00 86.88 105 ILE A O 1
ATOM 824 N N . ALA A 1 106 ? 9.319 -2.634 -14.968 1.00 87.00 106 ALA A N 1
ATOM 825 C CA . ALA A 1 106 ? 7.886 -2.862 -15.145 1.00 87.00 106 ALA A CA 1
ATOM 826 C C . ALA A 1 106 ? 7.370 -3.992 -14.235 1.00 87.00 106 ALA A C 1
ATOM 828 O O . ALA A 1 106 ? 6.393 -3.805 -13.511 1.00 87.00 106 ALA A O 1
ATOM 829 N N . ALA A 1 107 ? 8.068 -5.129 -14.185 1.00 86.50 107 ALA A N 1
ATOM 830 C CA . ALA A 1 107 ? 7.716 -6.250 -13.316 1.00 86.50 107 ALA A CA 1
ATOM 831 C C . ALA A 1 107 ? 7.730 -5.854 -11.830 1.00 86.50 107 ALA A C 1
ATOM 833 O O . ALA A 1 107 ? 6.820 -6.220 -11.085 1.00 86.50 107 ALA A O 1
ATOM 834 N N . SER A 1 108 ? 8.712 -5.054 -11.400 1.00 87.25 108 SER A N 1
ATOM 835 C CA . SER A 1 108 ? 8.791 -4.568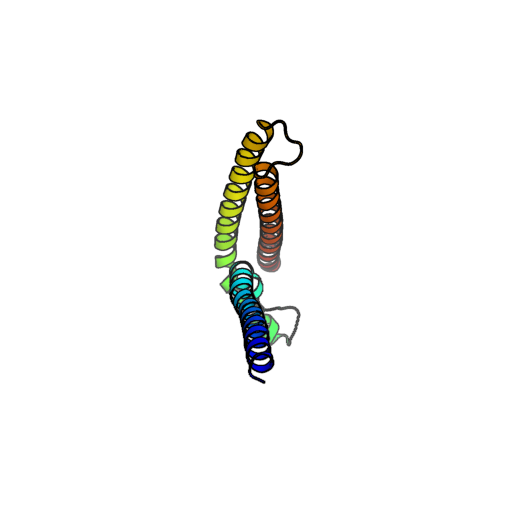 -10.018 1.00 87.25 108 SER A CA 1
ATOM 836 C C . SER A 1 108 ? 7.583 -3.700 -9.641 1.00 87.25 108 SER A C 1
ATOM 838 O O . SER A 1 108 ? 6.983 -3.906 -8.583 1.00 87.25 108 SER A O 1
ATOM 840 N N . PHE A 1 109 ? 7.150 -2.804 -10.535 1.00 85.62 109 PHE A N 1
ATOM 841 C CA . PHE A 1 109 ? 5.941 -2.004 -10.338 1.00 85.62 109 PHE A CA 1
ATOM 842 C C . PHE A 1 109 ? 4.672 -2.866 -10.351 1.00 85.62 109 PHE A C 1
ATOM 844 O O . PHE A 1 109 ? 3.775 -2.624 -9.542 1.00 85.62 109 PHE A O 1
ATOM 851 N N . GLY A 1 110 ? 4.617 -3.914 -11.178 1.00 84.69 110 GLY A N 1
ATOM 852 C CA . GLY A 1 110 ? 3.516 -4.883 -11.185 1.00 84.69 110 GLY A CA 1
ATOM 853 C C . GLY A 1 110 ? 3.366 -5.646 -9.861 1.00 84.69 110 GLY A C 1
ATOM 854 O O . GLY A 1 110 ? 2.250 -5.840 -9.367 1.00 84.69 110 GLY A O 1
ATOM 855 N N . VAL A 1 111 ? 4.478 -6.021 -9.221 1.00 85.94 111 VAL A N 1
ATOM 856 C CA . VAL A 1 111 ? 4.456 -6.633 -7.880 1.00 85.94 111 VAL A CA 1
ATOM 857 C C . VAL A 1 111 ? 3.923 -5.641 -6.844 1.00 85.94 111 VAL A C 1
ATOM 859 O O . VAL A 1 111 ? 3.034 -5.986 -6.065 1.00 85.94 111 VAL A O 1
ATOM 862 N N . VAL A 1 112 ? 4.403 -4.393 -6.861 1.00 83.94 112 VAL A N 1
ATOM 863 C CA . VAL A 1 112 ? 3.918 -3.332 -5.958 1.00 83.94 112 VAL A CA 1
ATOM 864 C C . VAL A 1 112 ? 2.422 -3.070 -6.159 1.00 83.94 112 VAL A C 1
ATOM 866 O O . VAL A 1 112 ? 1.691 -2.926 -5.179 1.00 83.94 112 VAL A O 1
ATOM 869 N N . PHE A 1 113 ? 1.950 -3.069 -7.407 1.00 83.50 113 PHE A N 1
ATOM 870 C CA . PHE A 1 113 ? 0.529 -2.960 -7.732 1.00 83.50 113 PHE A CA 1
ATOM 871 C C . PHE A 1 113 ? -0.279 -4.101 -7.105 1.00 83.50 113 PHE A C 1
ATOM 873 O O . PHE A 1 113 ? -1.266 -3.849 -6.417 1.00 83.50 113 PHE A O 1
ATOM 880 N N . THR A 1 114 ? 0.170 -5.347 -7.273 1.00 85.81 114 THR A N 1
ATOM 881 C CA . THR A 1 114 ? -0.512 -6.529 -6.721 1.00 85.81 114 THR A CA 1
ATOM 882 C C . THR A 1 114 ? -0.604 -6.457 -5.195 1.00 85.81 114 THR A C 1
ATOM 884 O O . THR A 1 114 ? -1.669 -6.681 -4.621 1.00 85.81 114 THR A O 1
ATOM 887 N N . LEU A 1 115 ? 0.484 -6.060 -4.526 1.00 82.62 115 LEU A N 1
ATOM 888 C CA . LEU A 1 115 ? 0.488 -5.834 -3.079 1.00 82.62 115 LEU A CA 1
ATOM 889 C C . LEU A 1 115 ? -0.502 -4.731 -2.668 1.00 82.62 115 LEU A C 1
ATOM 891 O O . LEU A 1 115 ? -1.229 -4.894 -1.687 1.00 82.62 115 LEU A O 1
ATOM 895 N N . GLY A 1 116 ? -0.582 -3.640 -3.434 1.00 82.25 116 GLY A N 1
ATOM 896 C CA . GLY A 1 116 ? -1.560 -2.571 -3.223 1.00 82.25 116 GLY A CA 1
ATOM 897 C C . GLY A 1 116 ? -3.010 -3.048 -3.355 1.00 82.25 116 GLY A C 1
ATOM 898 O O . GLY A 1 116 ? -3.845 -2.707 -2.515 1.00 82.25 116 GLY A O 1
ATOM 899 N N . VAL A 1 117 ? -3.304 -3.899 -4.344 1.00 82.75 117 VAL A N 1
ATOM 900 C CA . VAL A 1 117 ? -4.628 -4.520 -4.535 1.00 82.75 117 VAL A CA 1
ATOM 901 C C . VAL A 1 117 ? -4.998 -5.431 -3.361 1.00 82.75 117 VAL A C 1
ATOM 903 O O . VAL A 1 117 ? -6.134 -5.387 -2.888 1.00 82.75 117 VAL A O 1
ATOM 906 N N . CYS A 1 118 ? -4.051 -6.205 -2.827 1.00 84.50 118 CYS A N 1
ATOM 907 C CA . CYS A 1 118 ? -4.291 -7.003 -1.625 1.00 84.50 118 CYS A CA 1
ATOM 908 C C . CYS A 1 118 ? -4.665 -6.115 -0.426 1.00 84.50 118 CYS A C 1
ATOM 910 O O . CYS A 1 118 ? -5.663 -6.373 0.246 1.00 84.50 118 CYS A O 1
ATOM 912 N N . VAL A 1 119 ? -3.920 -5.032 -0.179 1.00 80.50 119 VAL A N 1
ATOM 913 C CA . VAL A 1 119 ? -4.210 -4.090 0.922 1.00 80.50 119 VAL A CA 1
ATOM 914 C C . VAL A 1 119 ? -5.586 -3.438 0.749 1.00 80.50 119 VAL A C 1
ATOM 916 O O . VAL A 1 119 ? -6.364 -3.369 1.702 1.00 80.50 119 VAL A O 1
ATOM 919 N N . MET A 1 120 ? -5.906 -3.008 -0.472 1.00 81.38 120 MET A N 1
ATOM 920 C CA . MET A 1 120 ? -7.222 -2.507 -0.877 1.00 81.38 120 MET A CA 1
ATOM 921 C C . MET A 1 120 ? -8.345 -3.498 -0.552 1.00 81.38 120 MET A C 1
ATOM 923 O O . MET A 1 120 ? -9.355 -3.110 0.031 1.00 81.38 120 MET A O 1
ATOM 927 N N . PHE A 1 121 ? -8.169 -4.776 -0.897 1.00 83.50 121 PHE A N 1
ATOM 928 C CA . PHE A 1 121 ? -9.170 -5.812 -0.654 1.00 83.50 121 PHE A CA 1
ATOM 929 C C . PHE A 1 121 ? -9.450 -5.991 0.841 1.00 83.50 121 PHE A C 1
ATOM 931 O O . PHE A 1 121 ? -10.607 -5.985 1.258 1.00 83.50 121 PHE A O 1
ATOM 938 N N . VAL A 1 122 ? -8.403 -6.068 1.668 1.00 82.19 122 VAL A N 1
ATOM 939 C CA . VAL A 1 122 ? -8.566 -6.216 3.122 1.00 82.19 122 VAL A CA 1
ATOM 940 C C . VAL A 1 122 ? -9.193 -4.953 3.739 1.00 82.19 122 VAL A C 1
ATOM 942 O O . VAL A 1 122 ? -10.043 -5.056 4.624 1.00 82.19 122 VAL A O 1
ATOM 945 N N . LEU A 1 123 ? -8.841 -3.757 3.250 1.00 78.88 123 LEU A N 1
ATOM 946 C CA . LEU A 1 123 ? -9.461 -2.490 3.659 1.00 78.88 123 LEU A CA 1
ATOM 947 C C . LEU A 1 123 ? -10.960 -2.449 3.340 1.00 78.88 123 LEU A C 1
ATOM 949 O O . LEU A 1 123 ? -11.764 -2.071 4.194 1.00 78.88 123 LEU A O 1
ATOM 953 N N . THR A 1 124 ? -11.336 -2.846 2.123 1.00 79.81 124 THR A N 1
ATOM 954 C CA . THR A 1 124 ? -12.737 -2.921 1.697 1.00 79.81 124 THR A CA 1
ATOM 955 C C . THR A 1 124 ? -13.495 -3.970 2.502 1.00 79.81 124 THR A C 1
ATOM 957 O O . THR A 1 124 ? -14.597 -3.689 2.967 1.00 79.81 124 THR A O 1
ATOM 960 N N . TYR A 1 125 ? -12.906 -5.144 2.741 1.00 81.88 125 TYR A N 1
ATOM 961 C CA . TYR A 1 125 ? -13.504 -6.168 3.594 1.00 81.88 125 TYR A CA 1
ATOM 962 C C . TYR A 1 125 ? -13.757 -5.642 5.013 1.00 81.88 125 TYR A C 1
ATOM 964 O O . TYR A 1 125 ? -14.862 -5.787 5.529 1.00 81.88 125 TYR A O 1
ATOM 972 N N . ALA A 1 126 ? -12.783 -4.961 5.626 1.00 77.75 126 ALA A N 1
ATOM 973 C CA . ALA A 1 126 ? -12.949 -4.357 6.948 1.00 77.75 126 ALA A CA 1
ATOM 974 C C . ALA A 1 126 ? -14.053 -3.282 6.965 1.00 77.75 126 ALA A C 1
ATOM 976 O O . ALA A 1 126 ? -14.847 -3.219 7.905 1.00 77.75 126 ALA A O 1
ATOM 977 N N . TYR A 1 127 ? -14.140 -2.462 5.913 1.00 78.75 127 TYR A N 1
ATOM 978 C CA . TYR A 1 127 ? -15.202 -1.469 5.750 1.00 78.75 127 TYR A CA 1
ATOM 979 C C . TYR A 1 127 ? -16.591 -2.113 5.636 1.00 78.75 127 TYR A C 1
ATOM 981 O O . TYR A 1 127 ? -17.520 -1.694 6.328 1.00 78.75 127 TYR A O 1
ATOM 989 N N . LEU A 1 128 ? -16.730 -3.150 4.803 1.00 79.81 128 LEU A N 1
ATOM 990 C CA . LEU A 1 128 ? -17.975 -3.903 4.646 1.00 79.81 128 LEU A CA 1
ATOM 991 C C . LEU A 1 128 ? -18.354 -4.625 5.937 1.00 79.81 128 LEU A C 1
ATOM 993 O O . LEU A 1 128 ? -19.501 -4.535 6.349 1.00 79.81 128 LEU A O 1
ATOM 997 N N . TYR A 1 129 ? -17.401 -5.259 6.622 1.00 80.56 129 TYR A N 1
ATOM 998 C CA . TYR A 1 129 ? -17.638 -5.929 7.901 1.00 80.56 129 TYR A CA 1
ATOM 999 C C . TYR A 1 129 ? -18.184 -4.964 8.963 1.00 80.56 129 TYR A C 1
ATOM 1001 O O . TYR A 1 129 ? -19.135 -5.296 9.669 1.00 80.56 129 TYR A O 1
ATOM 1009 N N . LEU A 1 130 ? -17.613 -3.757 9.059 1.00 74.50 130 LEU A N 1
ATOM 1010 C CA . LEU A 1 130 ? -18.069 -2.719 9.991 1.00 74.50 130 LEU A CA 1
ATOM 1011 C C . LEU A 1 130 ? -19.406 -2.086 9.587 1.00 74.50 130 LEU A C 1
ATOM 1013 O O . LEU A 1 130 ? -20.107 -1.571 10.451 1.00 74.50 130 LEU A O 1
ATOM 1017 N N . THR A 1 131 ? -19.733 -2.083 8.295 1.00 78.44 131 THR A N 1
ATOM 1018 C CA . THR A 1 131 ? -21.004 -1.553 7.779 1.00 78.44 131 THR A CA 1
ATOM 1019 C C . THR A 1 131 ? -22.123 -2.586 7.910 1.00 78.44 131 THR A C 1
ATOM 1021 O O . THR A 1 131 ? -23.241 -2.230 8.248 1.00 78.44 131 THR A O 1
ATOM 1024 N N . TYR A 1 132 ? -21.825 -3.866 7.687 1.00 76.94 132 TYR A N 1
ATOM 1025 C CA . TYR A 1 132 ? -22.794 -4.958 7.752 1.00 76.94 132 TYR A CA 1
ATOM 1026 C C . TYR A 1 132 ? -23.158 -5.334 9.194 1.00 76.94 132 TYR A C 1
ATOM 1028 O O . TYR A 1 132 ? -24.328 -5.543 9.477 1.00 76.94 132 TYR A O 1
ATOM 1036 N N . ASN A 1 133 ? -22.195 -5.336 10.127 1.00 70.88 133 ASN A N 1
ATOM 1037 C CA . ASN A 1 133 ? -22.479 -5.498 11.566 1.00 70.88 133 ASN A CA 1
ATOM 1038 C C . ASN A 1 133 ? -23.082 -4.233 12.225 1.00 70.88 133 ASN A C 1
ATOM 1040 O O . ASN A 1 133 ? -23.123 -4.146 13.451 1.00 70.88 133 ASN A O 1
ATOM 1044 N N . ASP A 1 134 ? -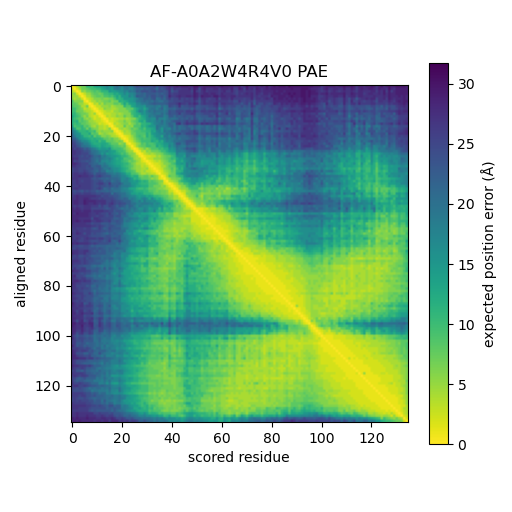23.477 -3.218 11.445 1.00 59.50 134 ASP A N 1
ATOM 1045 C CA . ASP A 1 134 ? -24.231 -2.047 11.931 1.00 59.50 134 ASP A CA 1
ATOM 1046 C C . ASP A 1 134 ? -25.756 -2.329 11.962 1.00 59.50 134 ASP A C 1
ATOM 1048 O O . ASP A 1 134 ? -26.497 -1.507 12.501 1.00 59.50 134 ASP A O 1
ATOM 1052 N N . HIS A 1 135 ? -26.206 -3.478 11.425 1.00 45.22 135 HIS A N 1
ATOM 1053 C CA . HIS A 1 135 ? -27.579 -4.008 11.503 1.00 45.22 135 HIS A CA 1
ATOM 1054 C C . HIS A 1 135 ? -27.705 -5.108 12.562 1.00 45.22 135 HIS A C 1
ATOM 1056 O O . HIS A 1 135 ? -28.774 -5.153 13.212 1.00 45.22 135 HIS A O 1
#

Secondary structure (DSSP, 8-state):
--HHHHHHHHHHHHHHHHHHHHHHHHHHHHHHHHHH-GGGGS--SSSS-HHHHHHHHHHHHHHTTTHHHHHHHHHHHHHHHHHHHHHHHHHHHTS--SS-HHHHHHHHHHHHHHHHHHHHHHHHHHHHHHHHTT-

Solvent-accessible surface area (backbone atoms only — not comparable to full-atom values): 7499 Å² total; per-residue (Å²): 142,73,66,69,64,62,52,51,56,54,53,52,54,51,53,52,52,55,54,53,54,57,58,58,52,51,55,54,52,50,49,51,48,59,72,74,38,68,68,81,74,50,57,74,52,88,57,78,54,78,66,54,23,53,51,27,48,56,51,41,57,67,51,53,76,51,50,64,56,52,46,52,55,49,51,53,51,32,53,52,30,48,52,51,19,51,55,30,39,56,60,29,70,75,41,99,56,97,79,43,73,41,40,54,51,16,52,52,31,48,53,54,29,51,54,45,51,53,53,46,49,55,52,50,48,54,52,48,53,61,57,60,75,72,113

pLDDT: mean 72.92, std 11.26, range [45.22, 89.0]

Radius of gyration: 23.75 Å; Cα contacts (8 Å, |Δi|>4): 67; chains: 1; bounding box: 83×20×57 Å

Nearest PDB structures (foldseek):
  6xns-assembly1_A  TM=8.074E-01  e=1.155E+00  synthetic construct
  3g67-assembly1_B  TM=5.133E-01  e=8.434E+00  Thermotoga maritima

Sequence (135 aa):
MRGAARTGEVAEGRLMNSSMAHSRNGGLANSFVRHLWPFGLFKDASRGTRLERAAAYRHNRRMRTQLPVYLKKWLLSCSIALLFTARFGELAAGVDSTVNAFLLIAASFGVVFTLGVCVMFVLTYAYLYLTYNDH

Mean predicted aligned error: 13.13 Å

Foldseek 3Di:
DPPPVVVVVVVVVVVVVVVVVVVVVVVVVVVVCVVLPCCVQQDDLVDDDPVVSVVSLVSLLVCLVCLVVSLVVLVVLLVVLQVQLVVLVVVVVPDPDPDDPSNVSSVVSVVVSVVSVVSSVVSVVSSCVSVVVVD